Protein AF-A0A6H1ZHM3-F1 (afdb_monomer_lite)

Radius of gyration: 15.6 Å; chains: 1; bounding box: 26×20×51 Å

Foldseek 3Di:
DDDPVRVVVVVVVVVVVVQVPLPFDFPPDADPPPRATWGFNDPDWDPDVQIWTWIAHPPPGDIDIDRD

Sequence (68 aa):
MKTLSEQNKDVYDAMAMMQKEDHCGCAGVACDKCGTEMVFSDMCVLTSYPPQRNVRCPKCGYTGRAVG

Structure (mmCIF, N/CA/C/O backbone):
data_AF-A0A6H1ZHM3-F1
#
_entry.id   AF-A0A6H1ZHM3-F1
#
loop_
_atom_site.group_PDB
_atom_site.id
_atom_site.type_symbol
_atom_site.label_atom_id
_atom_site.label_alt_id
_atom_site.label_comp_id
_atom_site.label_asym_id
_atom_site.label_entity_id
_atom_site.label_seq_id
_atom_site.pdbx_PDB_ins_code
_atom_site.Cartn_x
_atom_site.Cartn_y
_atom_site.Cartn_z
_atom_site.occupancy
_atom_site.B_iso_or_equiv
_atom_site.auth_seq_id
_atom_site.auth_comp_id
_atom_site.auth_asym_id
_atom_site.auth_atom_id
_atom_site.pdbx_PDB_model_num
ATOM 1 N N . MET A 1 1 ? -2.270 8.110 33.368 1.00 74.44 1 MET A N 1
ATOM 2 C CA . MET A 1 1 ? -1.746 7.036 32.497 1.00 74.44 1 MET A CA 1
ATOM 3 C C . MET A 1 1 ? -2.923 6.546 31.676 1.00 74.44 1 MET A C 1
ATOM 5 O O . MET A 1 1 ? -3.941 6.250 32.285 1.00 74.44 1 MET A O 1
ATOM 9 N N . LYS A 1 2 ? -2.837 6.570 30.343 1.00 79.19 2 LYS A N 1
ATOM 10 C CA . LYS A 1 2 ? -3.915 6.038 29.498 1.00 79.19 2 LYS A CA 1
ATOM 11 C C . LYS A 1 2 ? -3.975 4.518 29.658 1.00 79.19 2 LYS A C 1
ATOM 13 O O . LYS A 1 2 ? -2.939 3.875 29.838 1.00 79.19 2 LYS A O 1
ATOM 18 N N . THR A 1 3 ? -5.169 3.953 29.588 1.00 88.88 3 THR A N 1
ATOM 19 C CA . THR A 1 3 ? -5.357 2.510 29.444 1.00 88.88 3 THR A CA 1
ATOM 20 C C . THR A 1 3 ? -4.990 2.066 28.030 1.00 88.88 3 THR A C 1
ATOM 22 O O . THR A 1 3 ? -5.017 2.846 27.076 1.00 88.88 3 THR A O 1
ATOM 25 N N . LEU A 1 4 ? -4.710 0.771 27.884 1.00 82.56 4 LEU A N 1
ATOM 26 C CA . LEU A 1 4 ? -4.465 0.132 26.590 1.00 82.56 4 LEU A CA 1
ATOM 27 C C . LEU A 1 4 ? -5.633 0.371 25.611 1.00 82.56 4 LEU A C 1
ATOM 29 O O . LEU A 1 4 ? -5.418 0.590 24.426 1.00 82.56 4 LEU A O 1
ATOM 33 N N . SER A 1 5 ? -6.870 0.406 26.120 1.00 87.12 5 SER A N 1
ATOM 34 C CA . SER A 1 5 ? -8.067 0.673 25.313 1.00 87.12 5 SER A CA 1
ATOM 35 C C . SER A 1 5 ? -8.133 2.109 24.782 1.00 87.12 5 SER A C 1
ATOM 37 O O . SER A 1 5 ? -8.446 2.311 23.612 1.00 87.12 5 SER A O 1
ATOM 39 N N . GLU A 1 6 ? -7.781 3.098 25.608 1.00 86.88 6 GLU A N 1
ATOM 40 C CA . GLU A 1 6 ? -7.786 4.514 25.226 1.00 86.88 6 GLU A CA 1
ATOM 41 C C . GLU A 1 6 ? -6.672 4.821 24.227 1.00 86.88 6 GLU A C 1
ATOM 43 O O . GLU A 1 6 ? -6.891 5.553 23.269 1.00 86.88 6 GLU A O 1
ATOM 48 N N . GLN A 1 7 ? -5.493 4.224 24.412 1.00 81.00 7 GLN A N 1
ATOM 49 C CA . GLN A 1 7 ? -4.387 4.366 23.467 1.00 81.00 7 GLN A CA 1
ATOM 50 C C . GLN A 1 7 ? -4.691 3.692 22.121 1.00 81.00 7 GLN A C 1
ATOM 52 O O . GLN A 1 7 ? -4.361 4.241 21.074 1.00 81.00 7 GLN A O 1
ATOM 57 N N . ASN A 1 8 ? -5.355 2.532 22.133 1.00 88.81 8 ASN A N 1
ATOM 58 C CA . ASN A 1 8 ? -5.731 1.838 20.903 1.00 88.81 8 ASN A CA 1
ATOM 59 C C . ASN A 1 8 ? -6.859 2.552 20.150 1.00 88.81 8 ASN A C 1
ATOM 61 O O . AS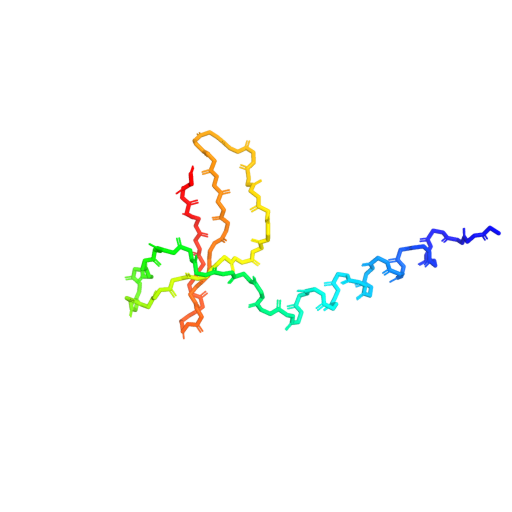N A 1 8 ? -6.885 2.502 18.924 1.00 88.81 8 ASN A O 1
ATOM 65 N N . LYS A 1 9 ? -7.774 3.231 20.855 1.00 87.81 9 LYS A N 1
ATOM 66 C CA . LYS A 1 9 ? -8.876 3.975 20.231 1.00 87.81 9 LYS A CA 1
ATOM 67 C C . LYS A 1 9 ? -8.363 5.059 19.281 1.00 87.81 9 LYS A C 1
ATOM 69 O O . LYS A 1 9 ? -8.795 5.097 18.135 1.00 87.81 9 LYS A O 1
ATOM 74 N N . ASP A 1 10 ? -7.382 5.844 19.727 1.00 80.19 10 ASP A N 1
ATOM 75 C CA . ASP A 1 10 ? -6.753 6.892 18.913 1.00 80.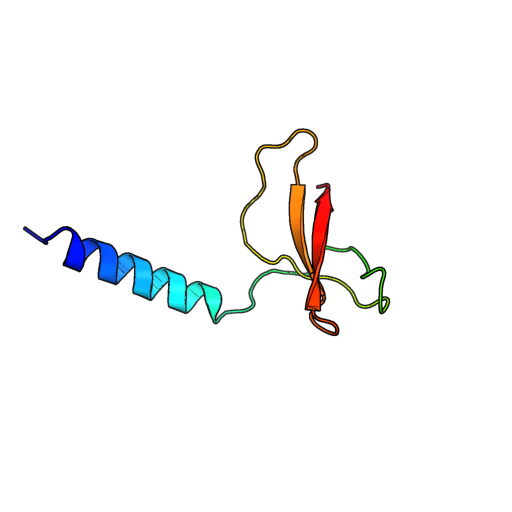19 10 ASP A CA 1
ATOM 76 C C . ASP A 1 10 ? -6.143 6.305 17.616 1.00 80.19 10 ASP A C 1
ATOM 78 O O . ASP A 1 10 ? -6.247 6.894 16.540 1.00 80.19 10 ASP A O 1
ATOM 82 N N . VAL A 1 11 ? -5.551 5.105 17.700 1.00 80.81 11 VAL A N 1
ATOM 83 C CA . VAL A 1 11 ? -4.959 4.394 16.551 1.00 80.81 11 VAL A CA 1
ATOM 84 C C . VAL A 1 11 ? -6.028 3.858 15.596 1.00 80.81 11 VAL A C 1
ATOM 86 O O . VAL A 1 11 ? -5.884 3.995 14.380 1.00 80.81 11 VAL A O 1
ATOM 89 N N . TYR A 1 12 ? -7.103 3.262 16.119 1.00 81.88 12 TYR A N 1
ATOM 90 C CA . TYR A 1 12 ? -8.204 2.761 15.294 1.00 81.88 12 TYR A CA 1
ATOM 91 C C . TYR A 1 12 ? -8.936 3.892 14.570 1.00 81.88 12 TYR A C 1
ATOM 93 O O . TYR A 1 12 ? -9.232 3.755 13.382 1.00 81.88 12 TYR A O 1
ATOM 101 N N . ASP A 1 13 ? -9.165 5.019 15.247 1.00 82.31 13 ASP A N 1
ATOM 102 C CA . ASP A 1 13 ? -9.804 6.194 14.654 1.00 82.31 13 ASP A CA 1
ATOM 103 C C . ASP A 1 13 ? -8.923 6.790 13.539 1.00 82.31 13 ASP A C 1
ATOM 105 O O . ASP A 1 13 ? -9.417 7.072 12.444 1.00 82.31 13 ASP A O 1
ATOM 109 N N . ALA A 1 14 ? -7.604 6.883 13.754 1.00 77.12 14 ALA A N 1
ATOM 110 C CA . ALA A 1 14 ? -6.656 7.326 12.728 1.00 77.12 14 ALA A CA 1
ATOM 111 C C . ALA A 1 14 ? -6.599 6.376 11.514 1.00 77.12 14 ALA A C 1
ATOM 113 O O . ALA A 1 14 ? -6.619 6.828 10.367 1.00 77.12 14 ALA A O 1
ATOM 114 N N . MET A 1 15 ? -6.581 5.055 11.736 1.00 73.19 15 MET A N 1
ATOM 115 C CA . MET A 1 15 ? -6.627 4.068 10.647 1.00 73.19 15 MET A CA 1
ATOM 116 C C . MET A 1 15 ? -7.943 4.121 9.863 1.00 73.19 15 MET A C 1
ATOM 118 O O . MET A 1 15 ? -7.926 3.991 8.639 1.00 73.19 15 MET A O 1
ATOM 122 N N . ALA A 1 16 ? -9.075 4.328 10.537 1.00 75.56 16 ALA A N 1
ATOM 123 C CA . ALA A 1 16 ? -10.376 4.446 9.885 1.00 75.56 16 ALA A CA 1
ATOM 124 C C . ALA A 1 16 ? -10.475 5.704 9.005 1.00 75.56 16 ALA A C 1
ATOM 126 O O . ALA A 1 16 ? -11.130 5.666 7.963 1.00 75.56 16 ALA A O 1
ATOM 127 N N . MET A 1 17 ? -9.824 6.807 9.395 1.00 67.25 17 MET A N 1
ATOM 128 C CA . MET A 1 17 ? -9.728 8.010 8.558 1.00 67.25 17 MET A CA 1
ATOM 129 C C . MET A 1 17 ? -8.864 7.765 7.315 1.00 67.25 17 MET A C 1
ATOM 131 O O . MET A 1 17 ? -9.315 8.066 6.213 1.00 67.25 17 MET A O 1
ATOM 135 N N . MET A 1 18 ? -7.703 7.115 7.463 1.00 63.72 18 MET A N 1
ATOM 136 C CA . MET A 1 18 ? -6.827 6.776 6.329 1.00 63.72 18 MET A CA 1
ATOM 137 C C . MET A 1 18 ? -7.460 5.799 5.325 1.00 63.72 18 MET A C 1
ATOM 139 O O . MET A 1 18 ? -7.134 5.848 4.148 1.00 63.72 18 MET A O 1
ATOM 143 N N . GLN A 1 19 ? -8.367 4.915 5.757 1.00 61.78 19 GLN A N 1
ATOM 144 C CA . GLN A 1 19 ? -9.064 3.984 4.853 1.00 61.78 19 GLN A CA 1
ATOM 145 C C . GLN A 1 19 ? -10.206 4.628 4.054 1.00 61.78 19 GLN A C 1
ATOM 147 O O . GLN A 1 19 ? -10.585 4.105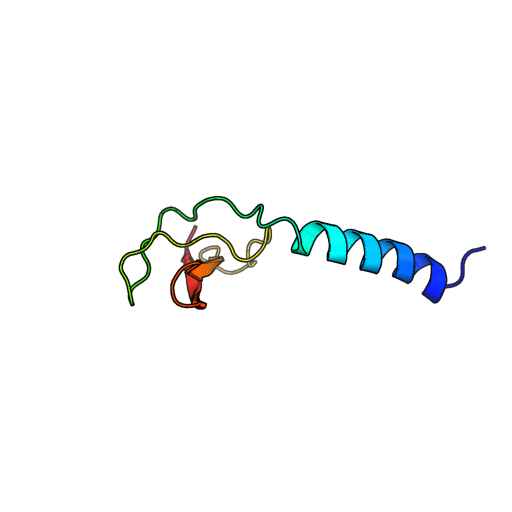 3.009 1.00 61.78 19 GLN A O 1
ATOM 152 N N . LYS A 1 20 ? -10.792 5.732 4.542 1.00 58.09 20 LYS A N 1
ATOM 153 C CA . LYS A 1 20 ? -11.847 6.469 3.814 1.00 58.09 20 LYS A CA 1
ATOM 154 C C . LYS A 1 20 ? -11.286 7.277 2.651 1.00 58.09 20 LYS A C 1
ATOM 156 O O . LYS A 1 20 ? -11.996 7.586 1.698 1.00 58.09 20 LYS A O 1
ATOM 161 N N . GLU A 1 21 ? -10.019 7.625 2.762 1.00 54.00 21 GLU A N 1
ATOM 162 C CA . GLU A 1 21 ? -9.252 8.327 1.766 1.00 54.00 21 GLU A CA 1
ATOM 163 C C . GLU A 1 21 ? -8.655 7.292 0.811 1.00 54.00 21 GLU A C 1
ATOM 165 O O . GLU A 1 21 ? -7.694 6.599 1.123 1.00 54.00 21 GLU A O 1
ATOM 170 N N . ASP A 1 22 ? -9.271 7.156 -0.366 1.00 55.75 22 ASP A N 1
ATOM 171 C CA . ASP A 1 22 ? -8.886 6.239 -1.448 1.00 55.75 22 ASP A CA 1
ATOM 172 C C . ASP A 1 22 ? -7.567 6.701 -2.116 1.00 55.75 22 ASP A C 1
ATOM 174 O O . ASP A 1 22 ? -7.493 7.019 -3.298 1.00 55.75 22 ASP A O 1
ATOM 178 N N . HIS A 1 23 ? -6.529 6.892 -1.300 1.00 55.44 23 HIS A N 1
ATOM 179 C CA . HIS A 1 23 ? -5.289 7.609 -1.619 1.00 55.44 23 HIS A CA 1
ATOM 180 C C . HIS A 1 23 ? -4.202 6.703 -2.189 1.00 55.44 23 HIS A C 1
ATOM 182 O O . HIS A 1 23 ? -3.056 7.117 -2.375 1.00 55.44 23 HIS A O 1
ATOM 188 N N . CYS A 1 24 ? -4.544 5.461 -2.503 1.00 63.12 24 CYS A N 1
ATOM 189 C CA . CYS A 1 24 ? -3.643 4.603 -3.232 1.00 63.12 24 CYS A CA 1
ATOM 190 C C . CYS A 1 24 ? -3.625 5.031 -4.698 1.00 63.12 24 CYS A C 1
ATOM 192 O O . CYS A 1 24 ? -4.575 4.795 -5.440 1.00 63.12 24 CYS A O 1
ATOM 194 N N . GLY A 1 25 ? -2.527 5.663 -5.110 1.00 76.81 25 GLY A N 1
ATOM 195 C CA . GLY A 1 25 ? -2.303 6.040 -6.501 1.00 76.81 25 GLY A CA 1
ATOM 196 C C . GLY A 1 25 ? -2.426 4.864 -7.479 1.00 76.81 25 GLY A C 1
ATOM 197 O O . GLY A 1 25 ? -2.475 3.688 -7.097 1.00 76.81 25 GLY A O 1
ATOM 198 N N . CYS A 1 26 ? -2.462 5.199 -8.768 1.00 86.19 26 CYS A N 1
ATOM 199 C CA . CYS A 1 26 ? -2.485 4.219 -9.845 1.00 86.19 26 CYS A CA 1
ATOM 200 C C . CYS A 1 26 ? -1.296 3.255 -9.738 1.00 86.19 26 CYS A C 1
ATOM 202 O O . CYS A 1 26 ? -0.154 3.671 -9.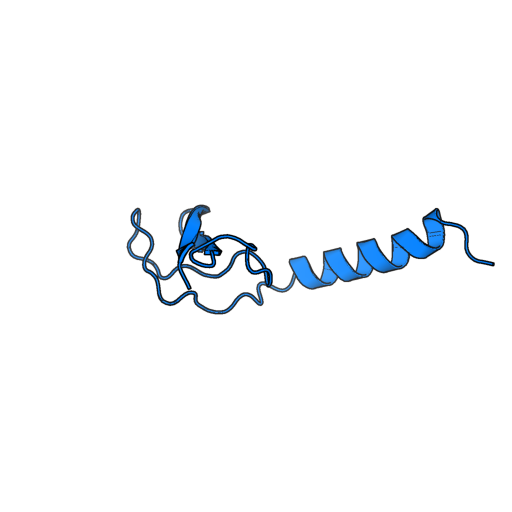533 1.00 86.19 26 CYS A O 1
ATOM 204 N N . ALA A 1 27 ? -1.571 1.962 -9.902 1.00 87.56 27 ALA A N 1
ATOM 205 C CA . ALA A 1 27 ? -0.555 0.918 -9.845 1.00 87.56 27 ALA A CA 1
ATOM 206 C C . ALA A 1 27 ? 0.183 0.718 -11.179 1.00 87.56 27 ALA A C 1
ATOM 208 O O . ALA A 1 27 ? 1.127 -0.067 -11.230 1.00 87.56 27 ALA A O 1
ATOM 209 N N . GLY A 1 28 ? -0.246 1.385 -12.258 1.00 89.06 28 GLY A N 1
ATOM 210 C CA . GLY A 1 28 ? 0.355 1.254 -13.589 1.00 89.06 28 GLY A CA 1
ATOM 211 C C . GLY A 1 28 ? 0.117 -0.105 -14.255 1.00 89.06 28 GLY A C 1
ATOM 212 O O . GLY A 1 28 ? 0.783 -0.434 -15.233 1.00 89.06 28 GLY A O 1
ATOM 213 N N . VAL A 1 29 ? -0.816 -0.909 -13.732 1.00 91.50 29 VAL A N 1
ATOM 214 C CA . VAL A 1 29 ? -1.177 -2.229 -14.269 1.00 91.50 29 VAL A CA 1
ATOM 215 C C . VAL A 1 29 ? -2.660 -2.274 -14.620 1.00 91.50 29 VAL A C 1
ATOM 217 O O . VAL A 1 29 ? -3.503 -1.757 -13.885 1.00 91.50 29 VAL A O 1
ATOM 220 N N . ALA A 1 30 ? -2.993 -2.891 -15.753 1.00 95.06 30 ALA A N 1
ATOM 221 C CA . ALA A 1 30 ? -4.375 -3.063 -16.184 1.00 95.06 30 ALA A CA 1
ATOM 222 C C . ALA A 1 30 ? -5.020 -4.277 -15.501 1.00 95.06 30 ALA A C 1
ATOM 224 O O . ALA A 1 30 ? -4.382 -5.302 -15.278 1.00 95.06 30 ALA A O 1
ATOM 225 N N . CYS A 1 31 ? -6.311 -4.177 -15.192 1.00 94.56 31 CYS A N 1
ATOM 226 C CA . CYS A 1 31 ? -7.088 -5.292 -14.672 1.00 94.56 31 CYS A CA 1
ATOM 227 C C . CYS A 1 31 ? -7.369 -6.330 -15.767 1.00 94.56 31 CYS A C 1
ATOM 229 O O . CYS A 1 31 ? -8.047 -6.018 -16.747 1.00 94.56 31 CYS A O 1
ATOM 231 N N . ASP A 1 32 ? -7.002 -7.591 -15.530 1.00 92.69 32 ASP A N 1
ATOM 232 C CA . ASP A 1 32 ? -7.231 -8.709 -16.465 1.00 92.69 32 ASP A CA 1
ATOM 233 C C . ASP A 1 32 ? -8.709 -8.962 -16.810 1.00 92.69 32 ASP A C 1
ATOM 235 O O . ASP A 1 32 ? -9.024 -9.616 -17.802 1.00 92.69 32 ASP A O 1
ATOM 239 N N . LYS A 1 33 ? -9.645 -8.485 -15.979 1.00 93.69 33 LYS A N 1
ATOM 240 C CA . LYS A 1 33 ? -11.087 -8.720 -16.164 1.00 93.69 33 LYS A CA 1
ATOM 241 C C . LYS A 1 33 ? -11.787 -7.649 -16.985 1.00 93.69 33 LYS A C 1
ATOM 243 O O . LYS A 1 33 ? -12.769 -7.949 -17.654 1.00 93.69 33 LYS A O 1
ATOM 248 N N . CYS A 1 34 ? -11.346 -6.399 -16.891 1.00 93.88 34 CYS A N 1
ATOM 249 C CA . CYS A 1 34 ? -12.075 -5.273 -17.483 1.00 93.88 34 CYS A CA 1
ATOM 250 C C . CYS A 1 34 ? -11.183 -4.222 -18.151 1.00 93.88 34 CYS A C 1
ATOM 252 O O . CYS A 1 34 ? -11.696 -3.192 -18.588 1.00 93.88 34 CYS A O 1
ATOM 254 N N . GLY A 1 35 ? -9.865 -4.441 -18.182 1.00 93.38 35 GLY A N 1
ATOM 255 C CA . GLY A 1 35 ? -8.875 -3.549 -18.789 1.00 93.38 35 GLY A CA 1
ATOM 256 C C . GLY A 1 35 ? -8.690 -2.207 -18.079 1.00 93.38 35 GLY A C 1
ATOM 257 O O . GLY A 1 35 ? -7.889 -1.394 -18.520 1.00 93.38 35 GLY A O 1
ATOM 258 N N . THR A 1 36 ? -9.423 -1.948 -16.991 1.00 94.38 36 THR A N 1
ATOM 259 C CA . THR A 1 36 ? -9.301 -0.696 -16.230 1.00 94.38 36 THR A CA 1
ATOM 260 C C . THR A 1 36 ? -8.007 -0.699 -15.433 1.00 94.38 36 THR A C 1
ATOM 262 O O . THR A 1 36 ? -7.650 -1.731 -14.864 1.00 94.38 36 THR A O 1
ATOM 265 N N . GLU A 1 37 ? -7.331 0.444 -15.366 1.00 93.69 37 GLU A N 1
ATOM 266 C CA . GLU A 1 37 ? -6.143 0.601 -14.533 1.00 93.69 37 GLU A CA 1
ATOM 267 C C . GLU A 1 37 ? -6.461 0.283 -13.064 1.00 93.69 37 GLU A C 1
ATOM 269 O O . GLU A 1 37 ? -7.495 0.686 -12.519 1.00 93.69 37 GLU A O 1
ATOM 274 N N . MET A 1 38 ? -5.596 -0.514 -12.443 1.00 92.62 38 MET A N 1
ATOM 275 C CA . MET A 1 38 ? -5.720 -0.895 -11.043 1.00 92.62 38 MET A CA 1
ATOM 276 C C . MET A 1 38 ? -5.085 0.1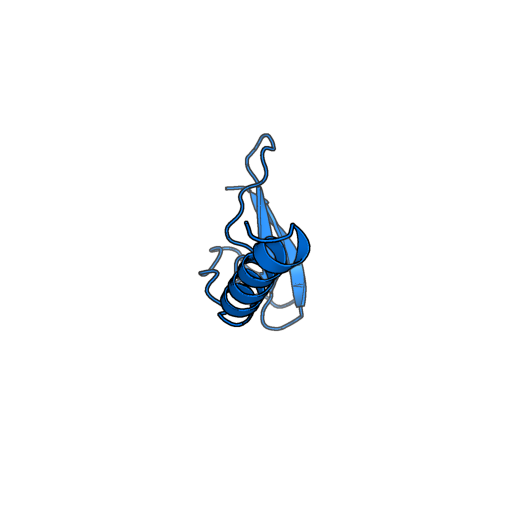64 -10.144 1.00 92.62 38 MET A C 1
ATOM 278 O O . MET A 1 38 ? -4.128 0.840 -10.521 1.00 92.62 38 MET A O 1
ATOM 282 N N . VAL A 1 39 ? -5.598 0.264 -8.924 1.00 91.62 39 VAL A N 1
ATOM 283 C CA . VAL A 1 39 ? -5.048 1.113 -7.862 1.00 91.62 39 VAL A CA 1
ATOM 284 C C . VAL A 1 39 ? -4.419 0.233 -6.793 1.00 91.62 39 VAL A C 1
ATOM 286 O O . VAL A 1 39 ? -4.796 -0.936 -6.645 1.00 91.62 39 VAL A O 1
ATOM 289 N N . PHE A 1 40 ? -3.465 0.764 -6.034 1.00 88.56 40 PHE A N 1
ATOM 290 C CA . PHE A 1 40 ? -2.996 0.050 -4.847 1.00 88.56 40 PHE A CA 1
ATOM 291 C C . PHE A 1 40 ? -4.156 -0.124 -3.842 1.00 88.56 40 PHE A C 1
ATOM 293 O O . PHE A 1 40 ? -5.123 0.634 -3.832 1.00 88.56 40 PHE A O 1
ATOM 300 N N . SER A 1 41 ? -4.140 -1.199 -3.060 1.00 85.00 41 SER A N 1
ATOM 301 C CA . SER A 1 41 ? -5.155 -1.416 -2.009 1.00 85.00 41 SER A CA 1
ATOM 302 C C . SER A 1 41 ? -4.700 -0.900 -0.653 1.00 85.00 41 SER A C 1
ATOM 304 O O . SER A 1 41 ? -5.522 -0.651 0.222 1.00 85.00 41 SER A O 1
ATOM 306 N N . ASP A 1 42 ? -3.389 -0.772 -0.484 1.00 81.12 42 ASP A N 1
ATOM 307 C CA . ASP A 1 42 ? -2.744 -0.307 0.725 1.00 81.12 42 ASP A CA 1
ATOM 308 C C . ASP A 1 42 ? -1.414 0.381 0.379 1.00 81.12 42 ASP A C 1
ATOM 310 O O . ASP A 1 42 ? -0.892 0.285 -0.736 1.00 81.12 42 ASP A O 1
ATOM 314 N N . MET A 1 43 ? -0.871 1.099 1.359 1.00 77.50 43 MET A N 1
ATOM 315 C CA . MET A 1 43 ? 0.428 1.769 1.256 1.00 77.50 43 MET A CA 1
ATOM 316 C C . MET A 1 43 ? 1.598 0.823 1.573 1.00 77.50 43 MET A C 1
ATOM 318 O O . MET A 1 43 ? 2.746 1.265 1.658 1.00 77.50 43 MET A O 1
ATOM 322 N N . CYS A 1 44 ? 1.331 -0.467 1.779 1.00 81.88 44 CYS A N 1
ATOM 323 C CA . CYS A 1 44 ? 2.311 -1.432 2.243 1.00 81.88 44 CYS A CA 1
ATOM 324 C C . CYS A 1 44 ? 2.952 -2.175 1.065 1.00 81.88 44 CYS A C 1
ATOM 326 O O . CYS A 1 44 ? 2.339 -2.483 0.043 1.00 81.88 44 CYS A O 1
ATOM 328 N N . VAL A 1 45 ? 4.231 -2.506 1.229 1.00 86.12 45 VAL A N 1
ATOM 329 C CA . VAL A 1 45 ? 4.937 -3.435 0.343 1.00 86.12 45 VAL A CA 1
ATOM 330 C C . VAL A 1 45 ? 5.172 -4.721 1.114 1.00 86.12 45 VAL A C 1
ATOM 332 O O . VAL A 1 45 ? 5.673 -4.696 2.237 1.00 86.12 45 VAL A O 1
ATOM 335 N N . LEU A 1 46 ? 4.796 -5.849 0.520 1.00 88.00 46 LEU A N 1
ATOM 336 C CA . LEU A 1 46 ? 5.076 -7.164 1.070 1.00 88.00 46 LEU A CA 1
ATOM 337 C C . LEU A 1 46 ? 6.579 -7.423 1.015 1.00 88.00 46 LEU A C 1
ATOM 339 O O . LEU A 1 46 ? 7.228 -7.216 -0.011 1.00 88.00 46 LEU A O 1
ATOM 343 N N . THR A 1 47 ? 7.116 -7.947 2.113 1.00 89.12 47 THR A N 1
ATOM 344 C CA . THR A 1 47 ? 8.522 -8.347 2.251 1.00 89.12 47 THR A CA 1
ATOM 345 C C . THR A 1 47 ? 8.802 -9.684 1.546 1.00 89.12 47 THR A C 1
ATOM 347 O O . THR A 1 47 ? 9.393 -10.594 2.127 1.00 89.12 47 THR A O 1
ATOM 350 N N . SER A 1 48 ? 8.308 -9.839 0.317 1.00 88.56 48 SER A N 1
ATOM 351 C CA . SER A 1 48 ? 8.545 -10.986 -0.562 1.00 88.56 48 SER A CA 1
ATOM 352 C C . SER A 1 48 ? 9.728 -10.730 -1.501 1.00 88.56 48 SER A C 1
ATOM 354 O O . SER A 1 48 ? 10.166 -9.593 -1.673 1.00 88.56 48 SER A O 1
ATOM 356 N N . TYR A 1 49 ? 10.226 -11.789 -2.146 1.00 86.69 49 TYR A N 1
ATOM 357 C CA . TYR A 1 49 ? 11.202 -11.691 -3.233 1.00 86.69 49 TYR A CA 1
ATOM 358 C C . TYR A 1 49 ? 10.627 -12.347 -4.503 1.00 86.69 49 TYR A C 1
ATOM 360 O O . TYR A 1 49 ? 10.457 -13.568 -4.512 1.00 86.69 49 TYR A O 1
ATOM 368 N N . PRO A 1 50 ? 10.290 -11.580 -5.558 1.00 88.50 50 PRO A N 1
ATOM 369 C CA . PRO A 1 50 ? 10.396 -10.120 -5.667 1.00 88.50 50 PRO A CA 1
ATOM 370 C C . PRO A 1 50 ? 9.379 -9.368 -4.776 1.00 88.50 50 PRO A C 1
ATOM 372 O O . PRO A 1 50 ? 8.402 -9.981 -4.322 1.00 88.50 50 PRO A O 1
ATOM 375 N N . PRO A 1 51 ? 9.586 -8.062 -4.511 1.00 89.75 51 PRO A N 1
ATOM 376 C CA . PRO A 1 51 ? 8.645 -7.233 -3.759 1.00 89.75 51 PRO A CA 1
ATOM 377 C C . PRO A 1 51 ? 7.262 -7.198 -4.415 1.00 89.75 51 PRO A C 1
ATOM 379 O O . PRO A 1 51 ? 7.132 -7.135 -5.637 1.00 89.75 51 PRO A O 1
ATOM 382 N N . GLN A 1 52 ? 6.211 -7.241 -3.598 1.00 91.56 52 GLN A N 1
ATOM 383 C CA . GLN A 1 52 ? 4.827 -7.249 -4.078 1.00 91.56 52 GLN A CA 1
ATOM 384 C C . GLN A 1 52 ? 3.988 -6.199 -3.355 1.00 91.56 52 GLN A C 1
ATOM 386 O O . GLN A 1 52 ? 4.206 -5.933 -2.176 1.00 91.56 52 GLN A O 1
ATOM 391 N N . ARG A 1 53 ? 2.987 -5.636 -4.035 1.00 90.75 53 ARG A N 1
ATOM 392 C CA . ARG A 1 53 ? 1.960 -4.777 -3.421 1.00 90.75 53 ARG A CA 1
ATOM 393 C C . ARG A 1 53 ? 0.570 -5.256 -3.790 1.00 90.75 53 ARG A C 1
ATOM 395 O O . ARG A 1 53 ? 0.359 -5.759 -4.896 1.00 90.75 53 ARG A O 1
ATOM 402 N N . ASN A 1 54 ? -0.383 -5.076 -2.882 1.00 91.56 54 ASN A N 1
ATOM 403 C CA . ASN A 1 54 ? -1.773 -5.406 -3.167 1.00 91.56 54 ASN A CA 1
ATOM 404 C C . ASN A 1 54 ? -2.381 -4.347 -4.088 1.00 91.56 54 ASN A C 1
ATOM 406 O O . ASN A 1 54 ? -2.224 -3.144 -3.870 1.00 91.56 54 ASN A O 1
ATOM 410 N N . VAL A 1 55 ? -3.101 -4.804 -5.108 1.00 91.69 55 VAL A N 1
ATOM 411 C CA . VAL A 1 55 ? -3.814 -3.953 -6.061 1.00 91.69 55 VAL A CA 1
ATOM 412 C C . VAL A 1 55 ? -5.273 -4.371 -6.152 1.00 91.69 55 VAL A C 1
ATOM 414 O O . VAL A 1 55 ? -5.610 -5.552 -6.026 1.00 91.69 55 VAL A O 1
ATOM 417 N N . ARG A 1 56 ? -6.146 -3.401 -6.406 1.00 92.50 56 ARG A N 1
ATOM 418 C CA . ARG A 1 56 ? -7.572 -3.622 -6.634 1.00 92.50 56 ARG A CA 1
ATOM 419 C C . ARG A 1 56 ? -8.036 -2.872 -7.868 1.00 92.50 56 ARG A C 1
ATOM 421 O O . ARG A 1 56 ? -7.566 -1.781 -8.178 1.00 92.50 56 ARG A O 1
ATOM 428 N N . CYS A 1 57 ? -8.984 -3.460 -8.579 1.00 92.38 57 CYS A N 1
ATOM 429 C CA . CYS A 1 57 ? -9.661 -2.797 -9.673 1.00 92.38 57 CYS A CA 1
ATOM 430 C C . CYS A 1 57 ? -10.819 -1.958 -9.113 1.00 92.38 57 CYS A C 1
ATOM 432 O O . CYS A 1 57 ? -11.752 -2.539 -8.550 1.00 92.38 57 CYS A O 1
ATOM 434 N N . PRO A 1 58 ? -10.832 -0.629 -9.318 1.00 90.38 58 PRO A N 1
ATOM 435 C CA . PRO A 1 58 ? -11.914 0.223 -8.823 1.00 90.38 58 PRO A CA 1
ATOM 436 C C . PRO A 1 58 ? -13.248 -0.025 -9.547 1.00 90.38 58 PRO A C 1
ATOM 438 O O . PRO A 1 58 ? -14.303 0.311 -9.022 1.00 90.38 58 PRO A O 1
ATOM 441 N N . LYS A 1 59 ? -13.223 -0.633 -10.743 1.00 91.75 59 LYS A N 1
ATOM 442 C CA . LYS A 1 59 ? -14.419 -0.854 -11.572 1.00 91.75 59 LYS A CA 1
ATOM 443 C C . LYS A 1 59 ? -15.132 -2.176 -11.297 1.00 91.75 59 LYS A C 1
ATOM 445 O O . LYS A 1 59 ? -16.355 -2.208 -11.257 1.00 91.75 59 LYS A O 1
ATOM 450 N N . CYS A 1 60 ? -14.385 -3.273 -11.169 1.00 91.88 60 CYS A N 1
ATOM 451 C CA . CYS A 1 60 ? -14.963 -4.616 -11.018 1.00 91.88 60 CYS A CA 1
ATOM 452 C C . CYS A 1 60 ? -14.641 -5.287 -9.677 1.00 91.88 60 CYS A C 1
ATOM 454 O O . CYS A 1 60 ? -15.096 -6.400 -9.437 1.00 91.88 60 CYS A O 1
ATOM 456 N N . GLY A 1 61 ? -13.843 -4.644 -8.818 1.00 89.31 61 GLY A N 1
ATOM 457 C CA . GLY A 1 61 ? -13.477 -5.177 -7.505 1.00 89.31 61 GLY A CA 1
ATOM 458 C C . GLY A 1 61 ? -12.464 -6.323 -7.532 1.00 89.31 61 GLY A C 1
ATOM 459 O O . GLY A 1 61 ? -12.142 -6.856 -6.476 1.00 89.31 61 GLY A O 1
ATOM 460 N N . TYR A 1 62 ? -11.941 -6.707 -8.705 1.00 93.12 62 TYR A N 1
ATOM 461 C CA . TYR A 1 62 ? -10.888 -7.721 -8.800 1.00 93.12 62 TYR A CA 1
ATOM 462 C C . TYR A 1 62 ? -9.656 -7.306 -7.991 1.00 93.12 62 TYR A C 1
ATOM 464 O O . TYR A 1 62 ? -9.163 -6.189 -8.151 1.00 93.12 62 TYR A O 1
ATOM 472 N N . THR A 1 63 ? -9.150 -8.207 -7.154 1.00 91.75 63 THR A N 1
ATOM 473 C CA . THR A 1 63 ? -7.957 -8.003 -6.329 1.00 91.75 63 THR A CA 1
ATOM 474 C C . THR A 1 63 ? -6.811 -8.877 -6.815 1.00 91.75 63 THR A C 1
ATOM 476 O O . THR A 1 63 ? -7.010 -9.977 -7.331 1.00 91.75 63 THR A O 1
ATOM 479 N N . GLY A 1 64 ? -5.589 -8.381 -6.657 1.00 91.38 64 GLY A N 1
ATOM 480 C CA . GLY A 1 64 ? -4.385 -9.083 -7.075 1.00 91.38 64 GLY A CA 1
ATOM 481 C C . GLY A 1 64 ? -3.135 -8.524 -6.414 1.00 91.38 64 GLY A C 1
ATOM 482 O O . GLY A 1 64 ? -3.206 -7.689 -5.509 1.00 91.38 64 GLY A O 1
ATOM 483 N N . ARG A 1 65 ? -1.976 -8.991 -6.879 1.00 91.50 65 ARG A N 1
ATOM 484 C CA . ARG A 1 65 ? -0.669 -8.495 -6.446 1.00 91.50 65 ARG A CA 1
ATOM 485 C C . ARG A 1 65 ? 0.137 -8.050 -7.654 1.00 91.50 65 ARG A C 1
ATOM 487 O O . ARG A 1 65 ? 0.331 -8.834 -8.578 1.00 91.50 65 ARG A O 1
ATOM 494 N N . ALA A 1 66 ? 0.595 -6.805 -7.624 1.00 87.38 66 ALA A N 1
ATOM 495 C CA . ALA A 1 66 ? 1.551 -6.289 -8.590 1.00 87.38 66 ALA A CA 1
ATOM 496 C C . ALA A 1 66 ? 2.966 -6.508 -8.046 1.00 87.38 66 ALA A C 1
ATOM 498 O O . ALA A 1 66 ? 3.221 -6.274 -6.861 1.00 87.38 66 ALA A O 1
ATOM 499 N N . VAL A 1 67 ? 3.866 -6.978 -8.906 1.00 84.56 67 VAL A N 1
ATOM 500 C CA . VAL A 1 67 ? 5.300 -7.043 -8.607 1.00 84.56 67 VAL A CA 1
ATOM 501 C C . VAL A 1 67 ? 5.887 -5.663 -8.887 1.00 84.56 67 VAL A C 1
ATOM 503 O O . VAL A 1 67 ? 5.600 -5.091 -9.940 1.00 84.56 67 VAL A O 1
ATOM 506 N N . GLY A 1 68 ? 6.636 -5.125 -7.926 1.00 65.38 68 GLY A N 1
ATOM 507 C CA . GLY A 1 68 ? 7.268 -3.805 -8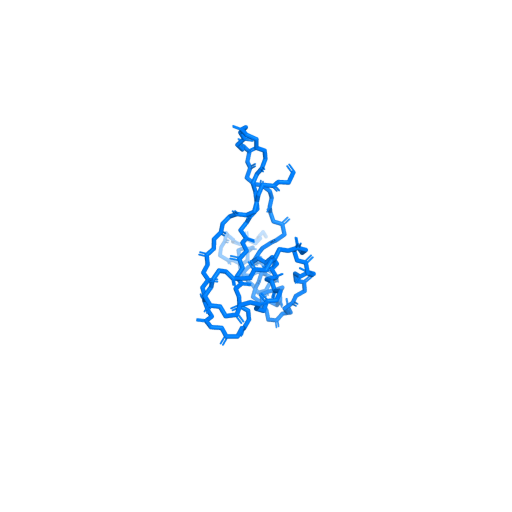.000 1.00 65.38 68 GLY A CA 1
ATOM 508 C C . GLY A 1 68 ? 8.782 -3.881 -7.981 1.00 65.38 68 GLY A C 1
ATOM 509 O O . GLY A 1 68 ? 9.314 -4.851 -7.394 1.00 65.38 68 GLY A O 1
#

Secondary structure (DSSP, 8-state):
---HHHHHHHHHHHHHHHHHS----EEEEE-TTT-PEEEESSS--B--SS-EEEEE-TTT--EEEEE-

Organism: NCBI:txid1070528

pLDDT: mean 83.87, std 10.66, range [54.0, 95.06]